Protein AF-A0A7M1SPD2-F1 (afdb_monomer_lite)

Structure (mmCIF, N/CA/C/O backbone):
data_AF-A0A7M1SPD2-F1
#
_entry.id   AF-A0A7M1SPD2-F1
#
loop_
_atom_site.group_PDB
_atom_site.id
_atom_site.type_symbol
_atom_site.label_atom_id
_atom_site.label_alt_id
_atom_site.label_comp_id
_atom_site.label_asym_id
_atom_site.label_entity_id
_atom_site.label_seq_id
_atom_site.pdbx_PDB_ins_code
_atom_site.Cartn_x
_atom_site.Cartn_y
_atom_site.Cartn_z
_atom_site.occupancy
_atom_site.B_iso_or_equiv
_atom_site.auth_seq_id
_atom_site.auth_comp_id
_atom_site.auth_asym_id
_atom_site.auth_atom_id
_atom_site.pdbx_PDB_model_num
ATOM 1 N N . MET A 1 1 ? 27.572 4.757 -6.899 1.00 42.62 1 MET A N 1
ATOM 2 C CA . MET A 1 1 ? 26.265 4.080 -6.783 1.00 42.62 1 MET A CA 1
ATOM 3 C C . MET A 1 1 ? 25.567 4.700 -5.588 1.00 42.62 1 MET A C 1
ATOM 5 O O . MET A 1 1 ? 26.049 4.504 -4.481 1.00 42.62 1 MET A O 1
ATOM 9 N N . ASN A 1 2 ? 24.544 5.532 -5.801 1.00 52.00 2 ASN A N 1
ATOM 10 C CA . ASN A 1 2 ? 23.722 6.006 -4.685 1.00 52.00 2 ASN A CA 1
ATOM 11 C C . ASN A 1 2 ? 22.901 4.813 -4.206 1.00 52.00 2 ASN A C 1
ATOM 13 O O . ASN A 1 2 ? 22.179 4.216 -5.001 1.00 52.00 2 ASN A O 1
ATOM 17 N N . ALA A 1 3 ? 23.093 4.413 -2.952 1.00 62.16 3 ALA A N 1
ATOM 18 C CA . ALA A 1 3 ? 22.319 3.338 -2.360 1.00 62.16 3 ALA A CA 1
ATOM 19 C C . ALA A 1 3 ? 20.851 3.772 -2.299 1.00 62.16 3 ALA A C 1
ATOM 21 O O . ALA A 1 3 ? 20.547 4.865 -1.819 1.00 62.16 3 ALA A O 1
ATOM 22 N N . THR A 1 4 ? 19.956 2.926 -2.798 1.00 69.56 4 THR A N 1
ATOM 23 C CA . THR A 1 4 ? 18.521 3.096 -2.594 1.00 69.56 4 THR A CA 1
ATOM 24 C C . THR A 1 4 ? 18.253 3.109 -1.085 1.00 69.56 4 THR A C 1
ATOM 26 O O . THR A 1 4 ? 18.743 2.207 -0.396 1.00 69.56 4 THR A O 1
ATOM 29 N N . PRO A 1 5 ? 17.538 4.112 -0.541 1.00 81.94 5 PRO A N 1
ATOM 30 C CA . PRO A 1 5 ? 17.190 4.110 0.875 1.00 81.94 5 PRO A CA 1
ATOM 31 C C . PRO A 1 5 ? 16.386 2.843 1.209 1.00 81.94 5 PRO A C 1
ATOM 33 O O . PRO A 1 5 ? 15.673 2.342 0.340 1.00 81.94 5 PRO A O 1
ATOM 36 N N . PRO A 1 6 ? 16.493 2.288 2.427 1.00 88.62 6 PRO A N 1
ATOM 37 C CA . PRO A 1 6 ? 15.644 1.169 2.820 1.00 88.62 6 PRO A CA 1
ATOM 38 C C . PRO A 1 6 ? 14.166 1.606 2.870 1.00 88.62 6 PRO A C 1
ATOM 40 O O . PRO A 1 6 ? 13.900 2.781 3.141 1.00 88.62 6 PRO A O 1
ATOM 43 N N . PRO A 1 7 ? 13.209 0.692 2.625 1.00 93.00 7 PRO A N 1
ATOM 44 C CA . PRO A 1 7 ? 11.790 0.983 2.818 1.00 93.00 7 PRO A CA 1
ATOM 45 C C . PRO A 1 7 ? 11.479 1.239 4.294 1.00 93.00 7 PRO A C 1
ATOM 47 O O . PRO A 1 7 ? 12.152 0.700 5.181 1.00 93.00 7 PRO A O 1
ATOM 50 N N . SER A 1 8 ? 10.407 1.983 4.570 1.00 93.50 8 SER A N 1
ATOM 51 C CA . SER A 1 8 ? 9.813 1.967 5.911 1.00 93.50 8 SER A CA 1
ATOM 52 C C . SER A 1 8 ? 9.373 0.543 6.315 1.00 93.50 8 SER A C 1
ATOM 54 O O . SER A 1 8 ? 9.001 -0.254 5.447 1.00 93.50 8 SER A O 1
ATOM 56 N N . PRO A 1 9 ? 9.369 0.186 7.617 1.00 94.56 9 PRO A N 1
ATOM 57 C CA . PRO A 1 9 ? 9.001 -1.166 8.066 1.00 94.56 9 PRO A CA 1
ATOM 58 C C . PRO A 1 9 ? 7.612 -1.620 7.593 1.00 94.56 9 PRO A C 1
ATOM 60 O O . PRO A 1 9 ? 7.412 -2.775 7.205 1.00 94.56 9 PRO A O 1
ATOM 63 N 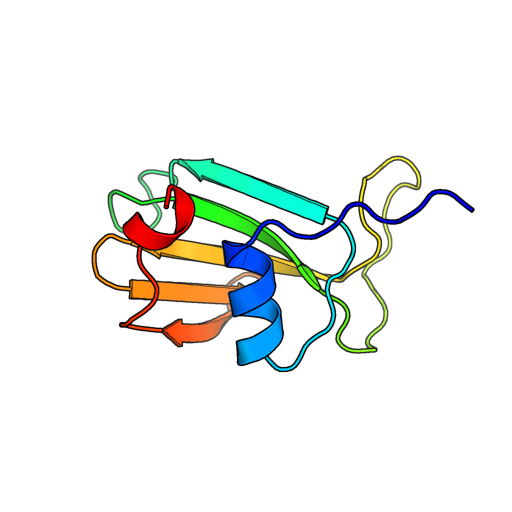N . PHE A 1 10 ? 6.655 -0.690 7.568 1.00 95.31 10 PHE A N 1
ATOM 64 C CA . PHE A 1 10 ? 5.311 -0.948 7.067 1.00 95.31 10 PHE A CA 1
ATOM 65 C C . PHE A 1 10 ? 5.313 -1.272 5.565 1.00 95.31 10 PHE A C 1
ATOM 67 O O . PHE A 1 10 ? 4.713 -2.260 5.142 1.00 95.31 10 PHE A O 1
ATOM 74 N N .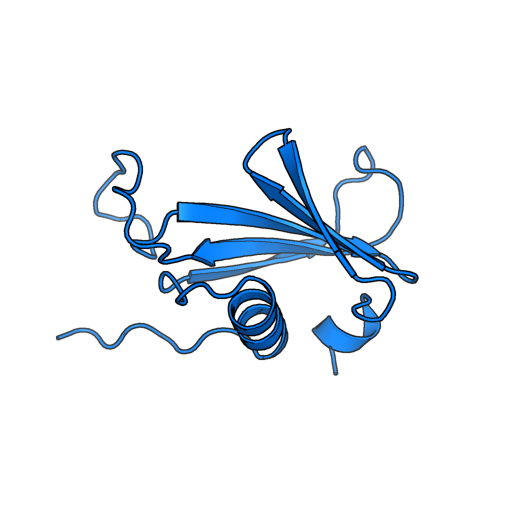 VAL A 1 11 ? 6.044 -0.499 4.754 1.00 96.06 11 VAL A N 1
ATOM 75 C CA . VAL A 1 11 ? 6.160 -0.744 3.307 1.00 96.06 11 VAL A CA 1
ATOM 76 C C . VAL A 1 11 ? 6.937 -2.022 3.013 1.00 96.06 11 VAL A C 1
ATOM 78 O O . VAL A 1 11 ? 6.549 -2.756 2.109 1.00 96.06 11 VAL A O 1
ATOM 81 N N . ALA A 1 12 ? 7.962 -2.353 3.802 1.00 95.88 12 ALA A N 1
ATOM 82 C CA . ALA A 1 12 ? 8.654 -3.636 3.696 1.00 95.88 12 ALA A CA 1
ATOM 83 C C . ALA A 1 12 ? 7.672 -4.814 3.839 1.00 95.88 12 ALA A C 1
ATOM 85 O O . ALA A 1 12 ? 7.671 -5.721 3.009 1.00 95.88 12 ALA A O 1
ATOM 86 N N . THR A 1 13 ? 6.773 -4.739 4.828 1.00 96.56 13 THR A N 1
ATOM 87 C CA . THR A 1 13 ? 5.719 -5.744 5.054 1.00 96.56 13 THR A CA 1
ATOM 88 C C . THR A 1 13 ? 4.729 -5.806 3.886 1.00 96.56 13 THR A C 1
ATOM 90 O O . THR A 1 13 ? 4.324 -6.892 3.467 1.00 96.56 13 THR A O 1
ATOM 93 N N . LEU A 1 14 ? 4.335 -4.655 3.327 1.00 96.81 14 LEU A N 1
ATOM 94 C CA . LEU A 1 14 ? 3.459 -4.616 2.152 1.00 96.81 14 LEU A CA 1
ATOM 95 C C . LEU A 1 14 ? 4.120 -5.249 0.924 1.00 96.81 14 LEU A C 1
ATOM 97 O O . LEU A 1 14 ? 3.489 -6.071 0.264 1.00 96.81 14 LEU A O 1
ATOM 101 N N . CYS A 1 15 ? 5.373 -4.895 0.631 1.00 96.06 15 CYS A N 1
ATOM 102 C CA . CYS A 1 15 ? 6.142 -5.468 -0.473 1.00 96.06 15 CYS A CA 1
ATOM 103 C C . CYS A 1 15 ? 6.269 -6.991 -0.336 1.00 96.06 15 CYS A C 1
ATOM 105 O O . CYS A 1 15 ? 5.988 -7.710 -1.295 1.00 96.06 15 CYS A O 1
ATOM 107 N N . GLU A 1 16 ? 6.593 -7.486 0.864 1.00 96.75 16 GLU A N 1
ATOM 108 C CA . GLU A 1 16 ? 6.666 -8.922 1.154 1.00 96.75 16 GLU A CA 1
ATOM 109 C C . GLU A 1 16 ? 5.334 -9.629 0.867 1.00 96.75 16 GLU A C 1
ATOM 111 O O . GLU A 1 16 ? 5.301 -10.611 0.125 1.00 96.75 16 GLU A O 1
ATOM 116 N N . ARG A 1 17 ? 4.215 -9.107 1.388 1.00 96.75 17 ARG A N 1
ATOM 117 C CA . ARG A 1 17 ? 2.889 -9.725 1.204 1.00 96.75 17 ARG A CA 1
ATOM 118 C C . ARG A 1 17 ? 2.373 -9.664 -0.227 1.00 96.75 17 ARG A C 1
ATOM 120 O O . ARG A 1 17 ? 1.659 -10.565 -0.656 1.00 96.75 17 ARG A O 1
ATOM 127 N N . LEU A 1 18 ? 2.727 -8.611 -0.956 1.00 95.81 18 LEU A N 1
ATOM 128 C CA . LEU A 1 18 ? 2.402 -8.467 -2.373 1.00 95.81 18 LEU A CA 1
ATOM 129 C C . LEU A 1 18 ? 3.304 -9.331 -3.269 1.00 95.81 18 LEU A C 1
ATOM 131 O O . LEU A 1 18 ? 2.986 -9.499 -4.443 1.00 95.81 18 LEU A O 1
ATOM 135 N N . GLY A 1 19 ? 4.411 -9.867 -2.742 1.00 95.94 19 GLY A N 1
ATOM 136 C CA . GLY A 1 19 ? 5.394 -10.617 -3.524 1.00 95.94 19 GLY A CA 1
ATOM 137 C C . GLY A 1 19 ? 6.167 -9.743 -4.516 1.00 95.94 19 GLY A C 1
ATOM 138 O O . GLY A 1 19 ? 6.522 -10.219 -5.592 1.00 95.94 19 GLY A O 1
ATOM 139 N N . VAL A 1 20 ? 6.400 -8.469 -4.181 1.00 95.19 20 VAL A N 1
ATOM 140 C CA . VAL A 1 20 ? 7.077 -7.487 -5.049 1.00 95.19 20 VAL A CA 1
ATOM 141 C C . VAL A 1 20 ? 8.314 -6.905 -4.373 1.00 95.19 20 VAL A C 1
ATOM 143 O O . VAL A 1 20 ? 8.404 -6.829 -3.147 1.00 95.19 20 VAL A O 1
ATOM 146 N N . GLY A 1 21 ? 9.276 -6.459 -5.177 1.00 94.25 21 GLY A N 1
ATOM 147 C CA . GLY A 1 21 ? 10.433 -5.711 -4.701 1.00 94.25 21 GLY A CA 1
ATOM 148 C C . GLY A 1 21 ? 10.069 -4.287 -4.279 1.00 94.25 21 GLY A C 1
ATOM 149 O O . GLY A 1 21 ? 9.037 -3.737 -4.669 1.00 94.25 21 GLY A O 1
ATOM 150 N N . TYR A 1 22 ? 10.940 -3.663 -3.488 1.00 93.06 22 TYR A N 1
ATOM 151 C CA . TYR A 1 22 ? 10.820 -2.248 -3.149 1.00 93.06 22 TYR A CA 1
ATOM 152 C C . TYR A 1 22 ? 11.459 -1.371 -4.233 1.00 93.06 22 TYR A C 1
ATOM 154 O O . TYR A 1 22 ? 12.628 -1.530 -4.576 1.00 93.06 22 TYR A O 1
ATOM 162 N N . GLY A 1 23 ? 10.692 -0.410 -4.739 1.00 90.56 23 GLY A N 1
ATOM 163 C CA . GLY A 1 23 ? 11.051 0.484 -5.842 1.00 90.56 23 GLY A CA 1
ATOM 164 C C . GLY A 1 23 ? 11.799 1.754 -5.432 1.00 90.56 23 GLY A C 1
ATOM 165 O O . GLY A 1 23 ? 11.947 2.669 -6.249 1.00 90.56 23 GLY A O 1
ATOM 166 N N . GLY A 1 24 ? 12.245 1.832 -4.177 1.00 89.75 24 GLY A N 1
ATOM 167 C CA . GLY A 1 24 ? 13.208 2.829 -3.718 1.00 89.75 24 GLY A CA 1
ATOM 168 C C . GLY A 1 24 ? 12.651 4.155 -3.225 1.00 89.75 24 GLY A C 1
ATOM 169 O O . GLY A 1 24 ? 13.428 5.092 -3.043 1.00 89.75 24 GLY A O 1
ATOM 170 N N . TRP A 1 25 ? 11.338 4.248 -3.028 1.00 92.12 25 TRP A N 1
ATOM 171 C CA . TRP A 1 25 ? 10.730 5.406 -2.390 1.00 92.12 25 TRP A CA 1
ATOM 172 C C . TRP A 1 25 ? 9.416 5.050 -1.695 1.00 92.12 25 TRP A C 1
ATOM 174 O O . TRP A 1 25 ? 8.610 4.295 -2.246 1.00 92.12 25 TRP A O 1
ATOM 184 N N . ASP A 1 26 ? 9.188 5.633 -0.521 1.00 93.69 26 ASP A N 1
ATOM 185 C CA . ASP A 1 26 ? 7.900 5.633 0.152 1.00 93.69 26 ASP A CA 1
ATOM 186 C C . ASP A 1 26 ? 7.677 6.897 0.988 1.00 93.69 26 ASP A C 1
ATOM 188 O O . ASP A 1 26 ? 8.617 7.548 1.450 1.00 93.69 26 ASP A O 1
ATOM 192 N N . THR A 1 27 ? 6.408 7.260 1.160 1.00 93.81 27 THR A N 1
ATOM 193 C CA . THR A 1 27 ? 5.971 8.351 2.026 1.00 93.81 27 THR A CA 1
ATOM 194 C C . THR A 1 27 ? 4.626 8.040 2.665 1.00 93.81 27 THR A C 1
ATOM 196 O O . THR A 1 27 ? 3.848 7.220 2.170 1.00 93.81 27 THR A O 1
ATOM 199 N N . MET A 1 28 ? 4.329 8.748 3.75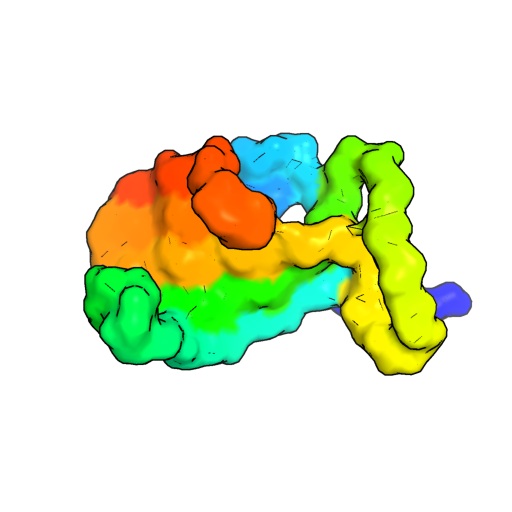0 1.00 94.44 28 MET A N 1
ATOM 200 C CA . MET A 1 28 ? 3.095 8.610 4.508 1.00 94.44 28 MET A CA 1
ATOM 201 C C . MET A 1 28 ? 2.512 9.989 4.783 1.00 94.44 28 MET A C 1
ATOM 203 O O . MET A 1 28 ? 3.221 10.932 5.134 1.00 94.44 28 MET A O 1
ATOM 207 N N . SER A 1 29 ? 1.201 10.102 4.637 1.00 94.31 29 SER A N 1
ATOM 208 C CA . SER A 1 29 ? 0.448 11.324 4.909 1.00 94.31 29 SER A CA 1
ATOM 209 C C . SER A 1 29 ? -0.908 10.976 5.528 1.00 94.31 29 SER A C 1
ATOM 211 O O . SER A 1 29 ? -1.329 9.815 5.474 1.00 94.31 29 SER A O 1
ATOM 213 N N . PRO A 1 30 ? -1.609 11.930 6.158 1.00 94.19 30 PRO A N 1
ATOM 214 C CA . PRO A 1 30 ? -2.999 11.723 6.544 1.00 94.19 30 PRO A CA 1
ATOM 215 C C . PRO A 1 30 ? -3.850 11.348 5.326 1.00 94.19 30 PRO A C 1
ATOM 217 O O . PRO A 1 30 ? -3.684 11.919 4.248 1.00 94.19 30 PRO A O 1
ATOM 220 N N . LEU A 1 31 ? -4.765 10.395 5.497 1.00 92.62 31 LEU A N 1
ATOM 221 C CA . LEU A 1 31 ? -5.680 10.009 4.429 1.00 92.62 31 LEU A CA 1
ATOM 222 C C . LEU A 1 31 ? -6.608 11.196 4.091 1.00 92.62 31 LEU A C 1
ATOM 224 O O . LEU A 1 31 ? -7.197 11.775 5.010 1.00 92.62 31 LEU A O 1
ATOM 228 N N . PRO A 1 32 ? -6.759 11.571 2.806 1.00 90.62 32 PRO A N 1
ATOM 229 C CA . PRO A 1 32 ? -7.683 12.627 2.414 1.00 90.62 32 PRO A CA 1
ATOM 230 C C . PRO A 1 32 ? -9.129 12.327 2.851 1.00 90.62 32 PRO A C 1
ATOM 232 O O . PRO A 1 32 ? -9.560 11.170 2.808 1.00 90.62 32 PRO A O 1
ATOM 235 N N . PRO A 1 33 ? -9.908 13.345 3.262 1.00 85.94 33 PRO A N 1
ATOM 236 C CA . PRO A 1 33 ? -11.235 13.146 3.853 1.00 85.94 33 PRO A CA 1
ATOM 237 C C . PRO A 1 33 ? -12.258 12.505 2.898 1.00 85.94 33 PRO A C 1
ATOM 239 O O . PRO A 1 33 ? -13.230 11.906 3.352 1.00 85.94 33 PRO A O 1
ATOM 242 N N . ASP A 1 34 ? -12.041 12.584 1.585 1.00 87.38 34 ASP A N 1
ATOM 243 C CA . ASP A 1 34 ? -12.865 11.969 0.538 1.00 87.38 34 ASP A CA 1
ATOM 244 C C . ASP A 1 34 ? -12.587 10.467 0.331 1.00 87.38 34 ASP A C 1
ATOM 246 O O . ASP A 1 34 ? -13.291 9.802 -0.428 1.00 87.38 34 ASP A O 1
ATOM 250 N N . LYS A 1 35 ? -11.591 9.895 1.021 1.00 82.19 35 LYS A N 1
ATOM 251 C CA . LYS A 1 35 ? -11.134 8.507 0.825 1.00 82.19 35 LYS A CA 1
ATOM 252 C C . LYS A 1 35 ? -11.663 7.526 1.877 1.00 82.19 35 LYS A C 1
ATOM 254 O O . LYS A 1 35 ? -11.041 6.499 2.142 1.00 82.19 35 LYS A O 1
ATOM 259 N N . GLY A 1 36 ? -12.843 7.793 2.436 1.00 77.50 36 GLY A N 1
ATOM 260 C CA . GLY A 1 36 ? -13.594 6.796 3.209 1.00 77.50 36 GLY A CA 1
ATOM 261 C C . GLY A 1 36 ? -13.308 6.752 4.713 1.00 77.50 36 GLY A C 1
ATOM 262 O O . GLY A 1 36 ? -13.607 5.740 5.342 1.00 77.50 36 GLY A O 1
ATOM 263 N N . GLY A 1 37 ? -12.770 7.827 5.297 1.00 82.75 37 GLY A N 1
ATOM 264 C CA . GLY A 1 37 ? -12.654 7.990 6.751 1.00 82.75 37 GLY A CA 1
ATOM 265 C C . GLY A 1 37 ? -11.253 8.381 7.232 1.00 82.75 37 GLY A C 1
ATOM 266 O O . GLY A 1 37 ? -10.377 8.651 6.414 1.00 82.75 37 GLY A O 1
ATOM 267 N N . PRO A 1 38 ? -11.031 8.444 8.558 1.00 88.81 38 PRO A N 1
ATOM 268 C CA . PRO A 1 38 ? -9.713 8.716 9.119 1.00 88.81 38 PRO A CA 1
ATOM 269 C C . PRO A 1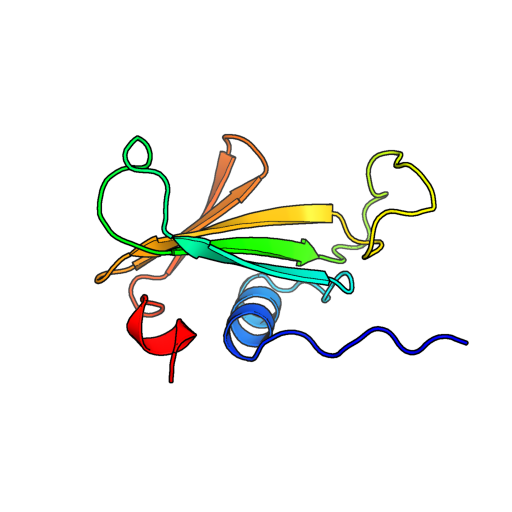 38 ? -8.748 7.557 8.832 1.00 88.81 38 PRO A C 1
ATOM 271 O O . PRO A 1 38 ? -9.122 6.388 8.912 1.00 88.81 38 PRO A O 1
ATOM 274 N N . GLY A 1 39 ? -7.494 7.885 8.535 1.00 93.38 39 GLY A N 1
ATOM 275 C CA . GLY A 1 39 ? -6.454 6.905 8.238 1.00 93.38 39 GLY A CA 1
ATOM 276 C C . GLY A 1 39 ? -5.162 7.569 7.777 1.00 93.38 39 GLY A C 1
ATOM 277 O O . GLY A 1 39 ? -4.992 8.785 7.906 1.00 93.38 39 GLY A O 1
ATOM 278 N N . SER A 1 40 ? -4.273 6.777 7.188 1.00 95.81 40 SER A N 1
ATOM 279 C CA . SER A 1 40 ? -3.077 7.259 6.502 1.00 95.81 40 SER A CA 1
ATOM 280 C C . SER A 1 40 ? -3.075 6.813 5.042 1.00 95.81 40 SER A C 1
ATOM 282 O O . SER A 1 40 ? -3.478 5.696 4.717 1.00 95.81 40 SER A O 1
ATOM 284 N N . LEU A 1 41 ? -2.637 7.708 4.162 1.00 96.31 41 LEU A N 1
ATOM 285 C CA . LEU A 1 41 ? -2.263 7.383 2.797 1.00 96.31 41 LEU A CA 1
ATOM 286 C C . LEU A 1 41 ? -0.762 7.100 2.762 1.00 96.31 41 LEU A C 1
ATOM 288 O O . LEU A 1 41 ? 0.045 7.986 3.054 1.00 96.31 41 LEU A O 1
ATOM 292 N N . VAL A 1 42 ? -0.408 5.885 2.365 1.00 96.31 42 VAL A N 1
ATOM 293 C CA . VAL A 1 42 ? 0.970 5.476 2.101 1.00 96.31 42 VAL A CA 1
ATOM 294 C C . VAL A 1 42 ? 1.154 5.405 0.593 1.00 96.31 42 VAL A C 1
ATOM 296 O O . VAL A 1 42 ? 0.453 4.652 -0.080 1.00 96.31 42 VAL A O 1
ATOM 299 N N . VAL A 1 43 ? 2.088 6.181 0.053 1.00 95.38 43 VAL A N 1
ATOM 300 C CA . VAL A 1 43 ? 2.460 6.115 -1.366 1.00 95.38 43 VAL A CA 1
ATOM 301 C C . VAL A 1 43 ? 3.850 5.517 -1.438 1.00 95.38 43 VAL A C 1
ATOM 303 O O . VAL A 1 43 ? 4.756 5.992 -0.761 1.00 95.38 43 VAL A O 1
ATOM 306 N N . PHE A 1 44 ? 4.020 4.465 -2.228 1.00 94.88 44 PHE A N 1
ATOM 307 C CA . PHE A 1 44 ? 5.282 3.741 -2.302 1.00 94.88 44 PHE A CA 1
ATOM 308 C C . PHE A 1 44 ? 5.543 3.218 -3.707 1.00 94.88 44 PHE A C 1
ATOM 310 O O . PHE A 1 44 ? 4.627 2.987 -4.499 1.00 94.88 44 PHE A O 1
ATOM 317 N N . HIS A 1 45 ? 6.820 3.064 -4.029 1.00 94.00 45 HIS A N 1
ATOM 318 C CA . HIS A 1 45 ? 7.273 2.510 -5.292 1.00 94.00 45 HIS A CA 1
ATOM 319 C C . HIS A 1 45 ? 7.569 1.023 -5.116 1.00 94.00 45 HIS A C 1
ATOM 321 O O . HIS A 1 45 ? 8.196 0.622 -4.136 1.00 94.00 45 HIS A O 1
ATOM 327 N N . ILE A 1 46 ? 7.162 0.211 -6.089 1.00 93.81 46 ILE A N 1
ATOM 328 C CA . ILE A 1 46 ? 7.427 -1.231 -6.134 1.00 93.81 46 ILE A CA 1
ATOM 329 C C . ILE A 1 46 ? 8.242 -1.609 -7.368 1.00 93.81 46 ILE A C 1
ATOM 331 O O . ILE A 1 46 ? 8.187 -0.930 -8.391 1.00 93.81 46 ILE A O 1
ATOM 335 N N . ASP A 1 47 ? 8.952 -2.721 -7.289 1.00 92.00 47 ASP A N 1
ATOM 336 C CA . ASP A 1 47 ? 9.581 -3.385 -8.425 1.00 92.00 47 ASP A CA 1
ATOM 337 C C . ASP A 1 47 ? 8.923 -4.757 -8.620 1.00 92.00 47 ASP A C 1
ATOM 339 O O . ASP A 1 47 ? 9.157 -5.687 -7.849 1.00 92.00 47 ASP A O 1
ATOM 343 N N . ASP A 1 48 ? 8.046 -4.867 -9.618 1.00 89.94 48 ASP A N 1
ATOM 344 C CA . ASP A 1 48 ? 7.390 -6.121 -10.013 1.00 89.94 48 ASP A CA 1
ATOM 345 C C . ASP A 1 48 ? 7.962 -6.691 -11.328 1.00 89.94 48 ASP A C 1
ATOM 347 O O . ASP A 1 48 ? 7.377 -7.592 -11.930 1.00 89.94 48 ASP A O 1
ATOM 351 N N . GLY A 1 49 ? 9.106 -6.164 -11.787 1.00 86.75 49 GLY A N 1
ATOM 352 C CA . GLY A 1 49 ? 9.729 -6.523 -13.060 1.00 86.75 49 GLY A CA 1
ATOM 353 C C . GLY A 1 49 ? 9.090 -5.888 -14.300 1.00 86.75 49 GLY A C 1
ATOM 354 O O . GLY A 1 49 ? 9.606 -6.077 -15.404 1.00 86.75 49 GLY A O 1
ATOM 355 N N . SER A 1 50 ? 7.995 -5.131 -14.164 1.00 87.25 50 SER A N 1
ATOM 356 C CA . SER A 1 50 ? 7.429 -4.374 -15.283 1.00 87.25 50 SER A CA 1
ATOM 357 C C . SER A 1 50 ? 8.103 -3.010 -15.468 1.00 87.25 50 SER A C 1
ATOM 359 O O . SER A 1 50 ? 8.801 -2.496 -14.593 1.00 87.25 50 SER A O 1
ATOM 361 N N . ILE A 1 51 ? 7.939 -2.430 -16.661 1.00 82.94 51 ILE A N 1
ATOM 362 C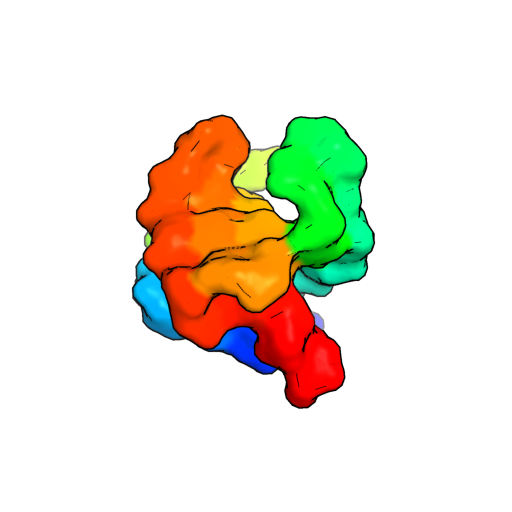 CA . ILE A 1 51 ? 8.578 -1.161 -17.021 1.00 82.94 51 ILE A CA 1
ATOM 363 C C . ILE A 1 51 ? 7.833 -0.017 -16.318 1.00 82.94 51 ILE A C 1
ATOM 365 O O . ILE A 1 51 ? 6.639 0.175 -16.575 1.00 82.94 51 ILE A O 1
ATOM 369 N N . PRO A 1 52 ? 8.510 0.781 -15.474 1.00 78.06 52 PRO A N 1
ATOM 370 C CA . PRO A 1 52 ? 7.897 1.945 -14.857 1.00 78.06 52 PRO A CA 1
ATOM 371 C C . PRO A 1 52 ? 7.429 2.948 -15.926 1.00 78.06 52 PRO A C 1
ATOM 373 O O . PRO A 1 52 ? 8.108 3.122 -16.940 1.00 78.06 52 PRO A O 1
ATOM 376 N N . PRO A 1 53 ? 6.312 3.667 -15.710 1.00 73.81 53 PRO A N 1
ATOM 377 C CA . PRO A 1 53 ? 5.925 4.765 -16.593 1.00 73.81 53 PRO A CA 1
ATOM 378 C C . PRO A 1 53 ? 7.041 5.813 -16.660 1.00 73.81 53 PRO A C 1
ATOM 380 O O . PRO A 1 53 ? 7.726 6.025 -15.658 1.00 73.81 53 PRO A O 1
ATOM 383 N N . ALA A 1 54 ? 7.202 6.464 -17.818 1.00 77.88 54 ALA A N 1
ATOM 384 C CA . ALA A 1 54 ? 8.201 7.514 -18.027 1.00 77.88 54 ALA A CA 1
ATOM 385 C C . ALA A 1 54 ? 8.023 8.660 -17.018 1.00 77.88 54 ALA A C 1
ATOM 387 O O . ALA A 1 54 ? 6.897 9.084 -16.750 1.00 77.88 54 ALA A O 1
ATOM 388 N N . ARG A 1 55 ? 9.133 9.150 -16.453 1.00 72.69 55 ARG A N 1
ATOM 389 C CA . ARG A 1 55 ? 9.152 10.176 -15.396 1.00 72.69 55 ARG A CA 1
ATOM 390 C C . ARG A 1 55 ? 10.298 11.143 -15.615 1.00 72.69 55 ARG A C 1
ATOM 392 O O . ARG A 1 55 ? 11.276 10.810 -16.279 1.00 72.69 55 ARG A O 1
ATOM 399 N N . GLU A 1 56 ? 10.185 12.311 -15.005 1.00 73.88 56 GLU A N 1
ATOM 400 C CA . GLU A 1 56 ? 11.277 13.275 -14.945 1.00 73.88 56 GLU A CA 1
ATOM 401 C C . GLU A 1 56 ? 12.411 12.731 -14.061 1.00 73.88 56 GLU A C 1
ATOM 403 O O . GLU A 1 56 ? 12.167 12.190 -12.982 1.00 73.88 56 GLU A O 1
ATOM 408 N N . GLU A 1 57 ? 13.660 12.882 -14.509 1.00 69.00 57 GLU A N 1
ATOM 409 C CA . GLU A 1 57 ? 14.846 12.265 -13.884 1.00 69.00 57 GLU A CA 1
ATOM 410 C C . GLU A 1 57 ? 15.119 12.725 -12.440 1.00 69.00 57 GLU A C 1
ATOM 412 O O . GLU A 1 57 ? 15.890 12.093 -11.722 1.00 69.00 57 GLU A O 1
ATOM 417 N N . HIS A 1 58 ? 14.506 13.825 -12.001 1.00 70.06 58 HIS A N 1
ATOM 418 C CA . HIS A 1 58 ? 14.703 14.383 -10.664 1.00 70.06 58 HIS A CA 1
ATOM 419 C C . HIS A 1 58 ? 13.733 13.826 -9.607 1.00 70.06 58 HIS A C 1
ATOM 421 O O . HIS A 1 58 ? 13.871 14.158 -8.427 1.00 70.06 58 HIS A O 1
ATOM 427 N N . LEU A 1 59 ? 12.753 13.002 -9.997 1.00 68.25 59 LEU A N 1
ATOM 428 C CA . LEU A 1 59 ? 11.822 12.367 -9.063 1.00 68.25 59 LEU A CA 1
ATOM 429 C C . LEU A 1 59 ? 12.481 11.162 -8.375 1.00 68.25 59 LEU A C 1
ATOM 431 O O . LEU A 1 59 ? 13.189 10.374 -8.998 1.00 68.25 59 LEU A O 1
ATOM 435 N N . GLN A 1 60 ? 12.255 11.021 -7.068 1.00 72.50 60 GLN A N 1
ATOM 436 C CA . GLN A 1 60 ? 12.839 9.936 -6.279 1.00 72.50 60 GLN A CA 1
ATOM 437 C C . GLN A 1 60 ? 12.150 8.592 -6.547 1.00 72.50 60 GLN A C 1
ATOM 439 O O . GLN A 1 60 ? 10.938 8.529 -6.725 1.00 72.50 60 GLN A O 1
ATOM 444 N N . GLY A 1 61 ? 12.936 7.513 -6.502 1.00 67.81 61 GLY A N 1
ATOM 445 C CA . GLY A 1 61 ? 12.483 6.135 -6.692 1.00 67.81 61 GLY A CA 1
ATOM 446 C C . GLY A 1 61 ? 12.235 5.764 -8.158 1.00 67.81 61 GLY A C 1
ATOM 447 O O . GLY A 1 61 ? 11.745 6.553 -8.960 1.00 67.81 61 GLY A O 1
ATOM 448 N N . THR A 1 62 ? 12.552 4.521 -8.508 1.00 73.50 62 THR A N 1
ATOM 449 C CA . THR A 1 62 ? 12.505 4.021 -9.892 1.00 73.50 62 THR A CA 1
ATOM 450 C C . THR A 1 62 ? 11.351 3.054 -10.141 1.00 73.50 62 THR A C 1
ATOM 452 O O . THR A 1 62 ? 11.072 2.740 -11.290 1.00 73.50 62 THR A O 1
ATOM 455 N N . GLY A 1 63 ? 10.669 2.581 -9.094 1.00 83.06 63 GLY A N 1
ATOM 456 C CA . GLY A 1 63 ? 9.611 1.573 -9.202 1.00 83.06 63 GLY A CA 1
ATOM 457 C C . GLY A 1 63 ? 8.208 2.129 -9.450 1.00 83.06 63 GLY A C 1
ATOM 458 O O . GLY A 1 63 ? 7.965 3.328 -9.356 1.00 83.06 63 GLY A O 1
ATOM 459 N N . ILE A 1 64 ? 7.253 1.265 -9.775 1.00 90.69 64 ILE A N 1
ATOM 460 C CA . ILE A 1 64 ? 5.853 1.594 -10.088 1.00 90.69 64 ILE A CA 1
ATOM 461 C C . ILE A 1 64 ? 5.125 2.096 -8.842 1.00 90.69 64 ILE A C 1
ATOM 463 O O . ILE A 1 64 ? 5.279 1.536 -7.763 1.00 90.69 64 ILE A O 1
ATOM 467 N N . ILE A 1 65 ? 4.306 3.135 -8.997 1.00 92.06 65 ILE A N 1
ATOM 468 C CA . ILE A 1 65 ? 3.570 3.738 -7.883 1.00 92.06 65 ILE A CA 1
ATOM 469 C C . ILE A 1 65 ? 2.421 2.824 -7.437 1.00 92.06 65 ILE A C 1
ATOM 471 O O . ILE A 1 65 ? 1.642 2.309 -8.252 1.00 92.06 65 ILE A O 1
ATOM 475 N N . ARG A 1 66 ? 2.309 2.653 -6.122 1.00 94.94 66 ARG A N 1
ATOM 476 C CA . ARG A 1 66 ? 1.172 2.060 -5.425 1.00 94.94 66 ARG A CA 1
ATOM 477 C C . ARG A 1 66 ? 0.733 2.974 -4.295 1.00 94.94 66 ARG A C 1
ATOM 479 O O . ARG A 1 66 ? 1.537 3.694 -3.704 1.00 94.94 66 ARG A O 1
ATOM 486 N N . GLU A 1 67 ? -0.554 2.902 -3.997 1.00 96.56 67 GLU A N 1
ATOM 487 C CA . GLU A 1 67 ? -1.155 3.600 -2.868 1.00 96.56 67 GLU A CA 1
ATOM 488 C C . GLU A 1 67 ? -1.731 2.571 -1.907 1.00 96.56 67 GLU A C 1
ATOM 490 O O . GLU A 1 67 ? -2.488 1.700 -2.325 1.00 96.56 67 GLU A O 1
ATOM 495 N N . ALA A 1 68 ? -1.408 2.666 -0.623 1.00 97.19 68 ALA A N 1
ATOM 496 C CA . ALA A 1 68 ? -2.109 1.947 0.425 1.00 97.19 68 ALA A CA 1
ATOM 497 C C . ALA A 1 68 ? -2.918 2.933 1.271 1.00 97.19 68 ALA A C 1
ATOM 499 O O . ALA A 1 68 ? -2.383 3.898 1.817 1.00 97.19 68 ALA A O 1
ATOM 500 N N . ARG A 1 69 ? -4.223 2.683 1.381 1.00 96.81 69 ARG A N 1
ATOM 501 C CA . ARG A 1 69 ? -5.113 3.372 2.317 1.00 96.81 69 ARG A CA 1
ATOM 502 C C . ARG A 1 69 ? -5.173 2.544 3.585 1.00 96.81 69 ARG A C 1
ATOM 504 O O . ARG A 1 69 ? -5.624 1.399 3.559 1.00 96.81 69 ARG A O 1
ATOM 511 N N . VAL A 1 70 ? -4.680 3.115 4.672 1.00 96.50 70 VAL A N 1
ATOM 512 C CA . VAL A 1 70 ? -4.488 2.415 5.938 1.00 96.50 70 VAL A CA 1
ATOM 513 C C . VAL A 1 70 ? -5.450 2.992 6.964 1.00 96.50 70 VAL A C 1
ATOM 515 O O . VAL A 1 70 ? -5.322 4.140 7.390 1.00 96.50 70 VAL A O 1
ATOM 518 N N . TYR A 1 71 ? -6.436 2.189 7.332 1.00 95.06 71 TYR A N 1
ATOM 519 C CA . TYR A 1 71 ? -7.525 2.520 8.240 1.00 95.06 71 TYR A CA 1
ATOM 520 C C . TYR A 1 71 ? -7.274 1.912 9.633 1.00 95.06 71 TYR A C 1
ATOM 522 O O . TYR A 1 71 ? -6.337 1.127 9.820 1.00 95.06 71 TYR A O 1
ATOM 530 N N . PRO A 1 72 ? -8.112 2.236 10.636 1.00 94.19 72 PRO A N 1
ATOM 531 C CA . PRO A 1 72 ? -8.046 1.599 11.951 1.00 94.19 72 PRO A CA 1
ATOM 532 C C . PRO A 1 72 ? -8.315 0.088 11.946 1.00 94.19 72 PRO A C 1
ATOM 534 O O . PRO A 1 72 ? -7.912 -0.591 12.882 1.00 94.19 72 PRO A O 1
ATOM 537 N N . ASP A 1 73 ? -9.000 -0.433 10.926 1.00 94.50 73 ASP A N 1
ATOM 538 C CA . ASP A 1 73 ? -9.468 -1.822 10.857 1.00 94.50 73 ASP A CA 1
ATOM 539 C C . ASP A 1 73 ? -8.878 -2.628 9.690 1.00 94.50 73 ASP A C 1
ATOM 541 O O . ASP A 1 73 ? -9.129 -3.827 9.606 1.00 94.50 73 ASP A O 1
ATOM 545 N N . ARG A 1 74 ? -8.143 -1.990 8.767 1.00 96.00 74 ARG A N 1
ATOM 546 C CA . ARG A 1 74 ? -7.612 -2.637 7.557 1.00 96.00 74 ARG A CA 1
ATOM 547 C C . ARG A 1 74 ? -6.605 -1.781 6.796 1.00 96.00 74 ARG A C 1
ATOM 549 O O . ARG A 1 74 ? -6.532 -0.568 6.978 1.00 96.00 74 ARG A O 1
ATOM 556 N N . THR A 1 75 ? -5.963 -2.400 5.815 1.00 97.62 75 THR A N 1
ATOM 557 C CA . THR A 1 75 ? -5.204 -1.753 4.745 1.00 97.62 75 THR A CA 1
ATOM 558 C C . THR A 1 75 ? -5.720 -2.202 3.387 1.00 97.62 75 THR A C 1
ATOM 560 O O . THR A 1 75 ? -5.942 -3.389 3.159 1.00 97.62 75 THR A O 1
ATOM 563 N N . GLU A 1 76 ? -5.870 -1.260 2.464 1.00 97.94 76 GLU A N 1
ATOM 564 C CA . GLU A 1 76 ? -6.260 -1.504 1.076 1.00 97.94 76 GLU A CA 1
ATOM 565 C C . GLU A 1 76 ? -5.183 -0.962 0.133 1.00 97.94 76 GLU A C 1
ATOM 567 O O . GLU A 1 76 ? -4.864 0.224 0.193 1.00 97.94 76 GLU A O 1
ATOM 572 N N . VAL A 1 77 ? -4.627 -1.806 -0.739 1.00 97.69 77 VAL A N 1
ATOM 573 C CA . VAL A 1 77 ? -3.581 -1.433 -1.706 1.00 97.69 77 VAL A CA 1
ATOM 574 C C . VAL A 1 77 ? -4.182 -1.273 -3.095 1.00 97.69 77 VAL A C 1
ATOM 576 O O . VAL A 1 77 ? -4.885 -2.163 -3.567 1.00 97.69 77 VAL A O 1
ATOM 579 N N . TYR A 1 78 ? -3.850 -0.182 -3.775 1.00 96.56 78 TYR A N 1
ATOM 580 C CA . TYR A 1 78 ? -4.398 0.217 -5.062 1.00 96.56 78 TYR A CA 1
ATOM 581 C C . TYR A 1 78 ? -3.316 0.419 -6.135 1.00 96.56 78 TYR A C 1
ATOM 583 O O . TYR A 1 78 ? -2.189 0.842 -5.855 1.00 96.56 78 TYR A O 1
ATOM 591 N N . ALA A 1 79 ? -3.703 0.170 -7.388 1.00 93.12 79 ALA A N 1
ATOM 592 C CA . ALA A 1 79 ? -3.045 0.659 -8.597 1.00 93.12 79 ALA A CA 1
ATOM 593 C C . ALA A 1 79 ? -4.010 1.585 -9.349 1.00 93.12 79 ALA A C 1
ATOM 595 O O . ALA A 1 79 ? -4.939 1.122 -10.018 1.00 93.12 79 ALA A O 1
ATOM 596 N N . GLY A 1 80 ? -3.813 2.898 -9.204 1.00 89.75 80 GLY A N 1
ATOM 597 C CA . GLY A 1 80 ? -4.816 3.880 -9.617 1.00 89.75 80 GLY A CA 1
ATOM 598 C C . GLY A 1 80 ? -6.134 3.618 -8.885 1.00 89.75 80 GLY A C 1
ATOM 599 O O . GLY A 1 80 ? -6.158 3.540 -7.661 1.00 89.75 80 GLY A O 1
ATOM 600 N N . ASP A 1 81 ? -7.211 3.397 -9.634 1.00 91.56 81 ASP A N 1
ATOM 601 C CA . ASP A 1 81 ? -8.532 3.095 -9.065 1.00 91.56 81 ASP A CA 1
ATOM 602 C C . ASP A 1 81 ? -8.770 1.598 -8.795 1.00 91.56 81 ASP A C 1
ATOM 604 O O . ASP A 1 81 ? -9.807 1.216 -8.252 1.00 91.56 81 ASP A O 1
ATOM 608 N N . THR A 1 82 ? -7.823 0.727 -9.157 1.00 95.06 82 THR A N 1
ATOM 609 C CA . THR A 1 82 ? -7.979 -0.727 -9.005 1.00 95.06 82 THR A CA 1
ATOM 610 C C . THR A 1 82 ? -7.482 -1.187 -7.641 1.00 95.06 82 THR A C 1
ATOM 612 O O . THR A 1 82 ? -6.300 -1.033 -7.339 1.00 95.06 82 THR A O 1
ATOM 615 N N . LEU A 1 83 ? -8.355 -1.801 -6.836 1.00 96.81 83 LEU A N 1
ATOM 616 C CA . LEU A 1 83 ? -7.967 -2.479 -5.596 1.00 96.81 83 LEU A CA 1
ATOM 617 C C . LEU A 1 83 ? -7.201 -3.769 -5.927 1.00 96.81 83 LEU A C 1
ATOM 619 O O . LEU A 1 83 ? -7.734 -4.657 -6.588 1.00 96.81 83 LEU A O 1
ATOM 623 N N . LEU A 1 84 ? -5.964 -3.871 -5.451 1.00 96.50 84 LEU A N 1
ATOM 624 C CA . LEU A 1 84 ? -5.092 -5.031 -5.644 1.00 96.50 84 LEU A CA 1
ATOM 625 C C . LEU A 1 84 ? -5.138 -6.004 -4.470 1.00 96.50 84 LEU A C 1
ATOM 627 O O . LEU A 1 84 ? -5.127 -7.214 -4.673 1.00 96.50 84 LEU A O 1
ATOM 631 N N . ALA A 1 85 ? -5.148 -5.482 -3.244 1.00 97.38 85 ALA A N 1
ATOM 632 C CA . ALA A 1 85 ? -5.095 -6.299 -2.041 1.00 97.38 85 ALA A CA 1
ATOM 633 C C . ALA A 1 85 ? -5.794 -5.612 -0.872 1.00 97.38 85 ALA A C 1
ATOM 635 O O . ALA A 1 85 ? -5.821 -4.384 -0.775 1.00 97.38 85 ALA A O 1
ATOM 636 N N . ARG A 1 86 ? -6.312 -6.430 0.042 1.00 97.75 86 ARG A N 1
ATOM 637 C CA . ARG A 1 86 ? -6.880 -5.998 1.313 1.00 97.75 86 ARG A CA 1
ATOM 638 C C . ARG A 1 86 ? -6.305 -6.859 2.433 1.00 97.75 86 ARG A C 1
ATOM 640 O O . ARG A 1 86 ? -6.312 -8.082 2.325 1.00 97.75 86 ARG A O 1
ATOM 647 N N . TYR A 1 87 ? -5.847 -6.213 3.497 1.00 97.38 87 TYR A N 1
ATOM 648 C CA . TYR A 1 87 ? -5.294 -6.853 4.687 1.00 97.38 87 TYR A CA 1
ATOM 649 C C . TYR A 1 87 ? -6.040 -6.335 5.915 1.00 97.38 87 TYR A C 1
ATOM 651 O O . TYR A 1 87 ? -5.923 -5.159 6.244 1.00 97.38 87 TYR A O 1
ATOM 659 N N . ASP A 1 88 ? -6.807 -7.188 6.590 1.00 96.31 88 ASP A N 1
ATOM 660 C CA . ASP A 1 88 ? -7.568 -6.793 7.789 1.00 96.31 88 ASP A CA 1
ATOM 661 C C . ASP A 1 88 ? -6.703 -6.802 9.070 1.00 96.31 88 ASP A C 1
ATOM 663 O O . ASP A 1 88 ? -7.130 -6.361 10.131 1.00 96.31 88 ASP A O 1
ATOM 667 N N . ASP A 1 89 ? -5.466 -7.294 8.984 1.00 94.19 89 ASP A N 1
ATOM 668 C CA . ASP A 1 89 ? -4.504 -7.381 10.088 1.00 94.19 89 ASP A CA 1
ATOM 669 C C . ASP A 1 89 ? -3.389 -6.319 10.022 1.00 94.19 89 ASP A C 1
ATOM 671 O O . ASP A 1 89 ? -2.628 -6.164 10.978 1.00 94.19 89 ASP A O 1
ATOM 675 N N . LEU A 1 90 ? -3.304 -5.561 8.922 1.00 94.44 90 LEU A N 1
ATOM 676 C CA . LEU A 1 90 ? -2.444 -4.383 8.794 1.00 94.44 90 LEU A CA 1
ATOM 677 C C . LEU A 1 90 ? -3.298 -3.128 8.943 1.00 94.44 90 LEU A C 1
ATOM 679 O O . LEU A 1 90 ? -4.173 -2.866 8.122 1.00 94.44 90 LEU A O 1
ATOM 683 N N . THR A 1 91 ? -3.035 -2.335 9.972 1.00 94.12 91 THR A N 1
ATOM 684 C CA . THR A 1 91 ? -3.829 -1.155 10.334 1.00 94.12 91 THR A CA 1
ATOM 685 C C . THR A 1 91 ? -2.923 0.047 10.584 1.00 94.12 91 THR A C 1
ATOM 687 O O . THR A 1 91 ? -1.694 -0.050 10.569 1.00 94.12 91 THR A O 1
ATOM 690 N N . VAL A 1 92 ? -3.530 1.201 10.865 1.00 90.44 92 VAL A N 1
ATOM 691 C CA . VAL A 1 92 ? -2.792 2.437 11.169 1.00 90.44 92 VAL A CA 1
ATOM 692 C C . VAL A 1 92 ? -1.860 2.297 12.381 1.00 90.44 92 VAL A C 1
ATOM 694 O O . VAL A 1 92 ? -0.864 3.008 12.476 1.00 90.44 92 VAL A O 1
ATOM 697 N N . MET A 1 93 ? -2.128 1.348 13.284 1.00 89.00 93 MET A N 1
ATOM 698 C CA . MET A 1 93 ? -1.271 1.084 14.445 1.00 89.00 93 MET A CA 1
ATOM 699 C C . MET A 1 93 ? 0.112 0.558 14.047 1.00 89.00 93 MET A C 1
ATOM 701 O O . MET A 1 93 ? 1.082 0.817 14.750 1.00 89.00 93 MET A O 1
ATOM 705 N N . GLN A 1 94 ? 0.219 -0.138 12.912 1.00 87.81 94 GLN A N 1
ATOM 706 C CA . GLN A 1 94 ? 1.480 -0.674 12.396 1.00 87.81 94 GLN A CA 1
ATOM 707 C C . GLN A 1 94 ? 2.308 0.361 11.616 1.00 87.81 94 GLN A C 1
ATOM 709 O O . GLN A 1 94 ? 3.453 0.079 11.279 1.00 87.81 94 GLN A O 1
ATOM 714 N N . ILE A 1 95 ? 1.760 1.547 11.322 1.00 82.19 95 ILE A N 1
ATOM 715 C CA . ILE A 1 95 ? 2.509 2.636 10.673 1.00 82.19 95 ILE A CA 1
ATOM 716 C C . ILE A 1 95 ? 3.434 3.349 11.666 1.00 82.19 95 ILE A C 1
ATOM 718 O O . ILE A 1 95 ? 4.548 3.729 11.316 1.00 82.19 95 ILE A O 1
ATOM 722 N N . PHE A 1 96 ? 2.951 3.560 12.890 1.00 68.31 96 PHE A N 1
ATOM 723 C CA . PHE A 1 96 ? 3.637 4.346 13.921 1.00 68.31 96 PHE A CA 1
ATOM 724 C C . PHE A 1 96 ? 4.329 3.486 14.990 1.00 68.31 96 PHE A C 1
ATOM 726 O O . PHE A 1 96 ? 4.855 4.041 15.956 1.00 68.31 96 PHE A O 1
ATOM 733 N N . GLY A 1 97 ? 4.251 2.160 14.853 1.00 57.38 97 GLY A N 1
ATOM 734 C CA . GLY A 1 97 ? 4.781 1.173 15.797 1.00 57.38 97 GLY A CA 1
ATOM 735 C C . GLY A 1 97 ? 6.239 0.810 15.570 1.00 57.38 97 GLY A C 1
ATOM 736 O O . GLY A 1 97 ? 6.728 0.966 14.429 1.00 57.38 97 GLY A O 1
#

Foldseek 3Di:
DPDQDDDDPLVVVVCVVLVWAFQRDKDKDWDPPVPPDTFIKIKGFTHPPDQEPDDDPPDGGRGHIKIWTAAQQWIWIDDVPDTDDIGRPGHRVVNVD

Radius of gyration: 13.2 Å; chains: 1; bounding box: 40×25×34 Å

Organism: NCBI:txid2779775

Sequence (97 aa):
MNATPPPSPFVATLCERLGVGYGGWDTMSPLPPDKGGPGSLVVFHIDDGSIPPAREEHLQGTGIIREARVYPDRTEVYAGDTLLARYDDLTVMQIFG

Secondary structure (DSSP, 8-state):
-PPPPPPP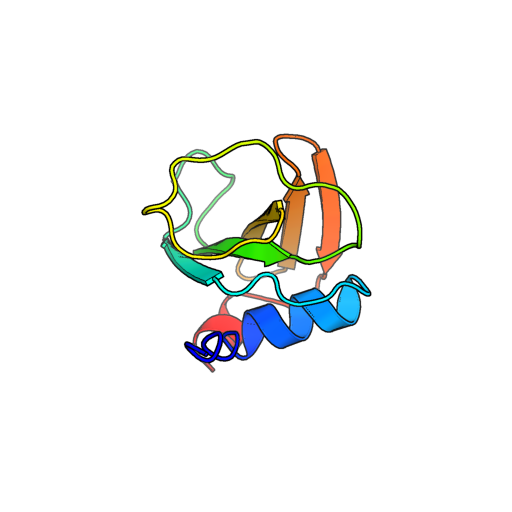HHHHHHHHHHT-EEEEEEEEEEPPTTSSSS-EEEEEEEE-SSPPPP--TTSS--SEEEEEEE-SS-EEEEETTEEEEEESS--GGGT--

pLDDT: mean 88.41, std 11.09, range [42.62, 97.94]